Protein AF-A0AAE7EHM6-F1 (afdb_monomer_lite)

Secondary structure (DSSP, 8-state):
---HHHHHHHS-SSSEEEEEEETTEEEEEEEEPTT-----HHHHHHHHHHTT------

Organism: Serratia fonticola (NCBI:txid47917)

pLDDT: mean 86.65, std 6.47, range [65.62, 97.0]

Radius of gyration: 15.51 Å; chains: 1; bounding box: 29×28×39 Å

Structure (mmCIF, N/CA/C/O backbone):
data_AF-A0AAE7EHM6-F1
#
_entry.id   AF-A0AAE7EHM6-F1
#
loop_
_atom_site.group_PDB
_atom_site.id
_atom_site.type_symbol
_atom_site.label_atom_id
_atom_site.label_alt_id
_atom_site.label_comp_id
_atom_site.label_asym_id
_atom_site.label_entity_id
_atom_site.label_seq_id
_atom_site.pdbx_PDB_ins_code
_atom_site.Cartn_x
_atom_site.Cartn_y
_atom_site.Cartn_z
_atom_site.occupancy
_atom_site.B_iso_or_equiv
_atom_site.auth_seq_id
_atom_site.auth_comp_id
_atom_site.auth_asym_id
_atom_site.auth_atom_id
_atom_site.pdbx_PDB_model_num
ATOM 1 N N . MET A 1 1 ? -10.103 12.639 12.072 1.00 67.75 1 MET A N 1
ATOM 2 C CA . MET A 1 1 ? -9.361 11.989 13.169 1.00 67.75 1 MET A CA 1
ATOM 3 C C . MET A 1 1 ? -10.080 10.710 13.551 1.00 67.75 1 MET A C 1
ATOM 5 O O . MET A 1 1 ? -11.274 10.776 13.832 1.00 67.75 1 MET A O 1
ATOM 9 N N . PHE A 1 2 ? -9.389 9.570 13.515 1.00 72.44 2 PHE A N 1
ATOM 10 C CA . PHE A 1 2 ? -9.956 8.288 13.935 1.00 72.44 2 PHE A CA 1
ATOM 11 C C . PHE A 1 2 ? -9.534 7.956 15.364 1.00 72.44 2 PHE A C 1
ATOM 13 O O . PHE A 1 2 ? -8.352 7.991 15.691 1.00 72.44 2 PHE A O 1
ATOM 20 N N . SER A 1 3 ? -10.495 7.586 16.205 1.00 80.50 3 SER A N 1
ATOM 21 C CA . SER A 1 3 ? -10.200 6.825 17.423 1.00 80.50 3 SER A CA 1
ATOM 22 C C . SER A 1 3 ? -9.683 5.426 17.068 1.00 80.50 3 SER A C 1
ATOM 24 O O . SER A 1 3 ? -9.948 4.919 15.975 1.00 80.50 3 SER A O 1
ATOM 26 N N . VAL A 1 4 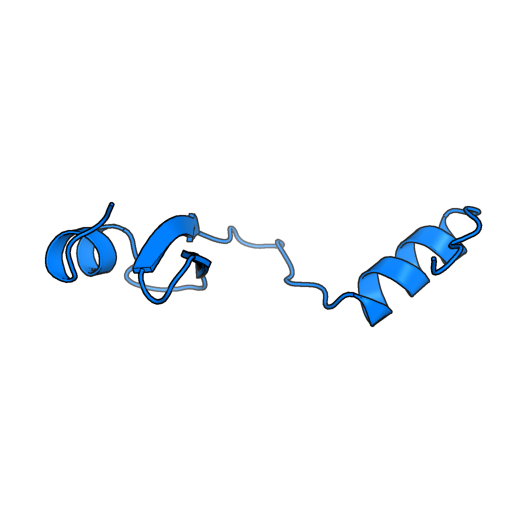? -8.995 4.766 18.006 1.00 77.62 4 VAL A N 1
ATOM 27 C CA . VAL A 1 4 ? -8.531 3.376 17.833 1.00 77.62 4 VAL A CA 1
ATOM 28 C C . VAL A 1 4 ? -9.692 2.448 17.455 1.00 77.62 4 VAL A C 1
ATOM 30 O O . VAL A 1 4 ? -9.561 1.633 16.548 1.00 77.62 4 VAL A O 1
ATOM 33 N N . GLU A 1 5 ? -10.862 2.618 18.073 1.00 82.94 5 GLU A N 1
ATOM 34 C CA . GLU A 1 5 ? -12.060 1.825 17.772 1.00 82.94 5 GLU A CA 1
ATOM 35 C C . GLU A 1 5 ? -12.589 2.054 16.351 1.00 82.94 5 GLU A C 1
ATOM 37 O O . GLU A 1 5 ? -13.002 1.110 15.678 1.00 82.94 5 GLU A O 1
ATOM 42 N N . GLN A 1 6 ? -12.575 3.301 15.871 1.00 83.00 6 GLN A N 1
ATOM 43 C CA . GLN A 1 6 ? -12.964 3.613 14.494 1.00 83.00 6 GLN A CA 1
ATOM 44 C C . GLN A 1 6 ? -11.944 3.067 13.494 1.00 83.00 6 GLN A C 1
ATOM 46 O O . GLN A 1 6 ? -12.341 2.551 12.453 1.00 83.00 6 GLN A O 1
ATOM 51 N N . LEU A 1 7 ? -10.651 3.130 13.820 1.00 81.19 7 LEU A N 1
ATOM 52 C CA . LEU A 1 7 ? -9.591 2.574 12.985 1.00 81.19 7 LEU A CA 1
ATOM 53 C C . LEU A 1 7 ? -9.769 1.060 12.824 1.00 81.19 7 LEU A C 1
ATOM 55 O O . LEU A 1 7 ? -9.769 0.564 11.702 1.00 81.19 7 LEU A O 1
ATOM 59 N N . LEU A 1 8 ? -10.012 0.342 13.924 1.00 83.06 8 LEU A N 1
ATOM 60 C CA . LEU A 1 8 ? -10.256 -1.103 13.905 1.00 83.06 8 LEU A CA 1
ATOM 61 C C . LEU A 1 8 ? -11.478 -1.491 13.058 1.00 83.06 8 LEU A C 1
ATOM 63 O O . LEU A 1 8 ? -11.462 -2.545 12.433 1.00 83.06 8 LEU A O 1
ATOM 67 N N . LYS A 1 9 ? -12.510 -0.639 12.991 1.00 85.62 9 LYS A N 1
ATOM 68 C CA . LYS A 1 9 ? -13.691 -0.856 12.133 1.00 85.62 9 LYS A CA 1
ATOM 69 C C . LYS A 1 9 ? -13.429 -0.614 10.644 1.00 85.62 9 LYS A C 1
ATOM 71 O O . LYS A 1 9 ? -14.183 -1.115 9.817 1.00 85.62 9 LYS A O 1
ATOM 76 N N . LEU A 1 10 ? -12.416 0.182 10.306 1.00 83.56 10 LEU A N 1
ATOM 77 C CA . LEU A 1 10 ? -12.051 0.504 8.922 1.00 83.56 10 LEU A CA 1
ATOM 78 C C . LEU A 1 10 ? -11.022 -0.461 8.343 1.00 83.56 10 LEU A C 1
ATOM 80 O O . LEU A 1 10 ? -10.886 -0.553 7.122 1.00 83.56 10 LEU A O 1
ATOM 84 N N . LEU A 1 11 ? -10.284 -1.160 9.205 1.00 84.94 11 LEU A N 1
ATOM 85 C CA . LEU A 1 11 ? -9.371 -2.199 8.769 1.00 84.94 11 LEU A CA 1
ATOM 86 C C . LEU A 1 11 ? -10.168 -3.398 8.244 1.00 84.94 11 LEU A C 1
ATOM 88 O O . LEU A 1 11 ? -11.156 -3.811 8.856 1.00 84.94 11 LEU A O 1
ATOM 92 N N . PRO A 1 12 ? -9.753 -3.973 7.110 1.00 84.00 12 PRO A N 1
ATOM 93 C CA . PRO A 1 12 ? -10.418 -5.142 6.579 1.00 84.00 12 PRO A CA 1
ATOM 94 C C . PRO A 1 12 ? -10.166 -6.330 7.516 1.00 84.00 12 PRO A C 1
ATOM 96 O O . PRO A 1 12 ? -9.062 -6.502 8.030 1.00 84.00 12 PRO A O 1
ATOM 99 N N . PHE A 1 13 ? -11.181 -7.178 7.707 1.00 81.75 13 PHE A N 1
ATOM 100 C CA . PHE A 1 13 ? -11.048 -8.400 8.511 1.00 81.75 13 PHE A CA 1
ATOM 101 C C . PHE A 1 13 ? -9.956 -9.336 7.959 1.00 81.75 13 PHE A C 1
ATOM 103 O O . PHE A 1 13 ? -9.256 -10.009 8.710 1.00 81.75 13 PHE A O 1
ATOM 110 N N . THR A 1 14 ? -9.779 -9.331 6.636 1.00 78.06 14 THR A N 1
ATOM 111 C CA . THR A 1 14 ? -8.721 -10.034 5.905 1.00 78.06 14 THR A CA 1
ATOM 112 C C . THR A 1 14 ? -8.205 -9.155 4.775 1.00 78.06 14 THR A C 1
ATOM 114 O O . THR A 1 14 ? -8.995 -8.475 4.125 1.00 78.06 14 THR A O 1
ATOM 117 N N . GLY A 1 15 ? -6.907 -9.211 4.480 1.00 81.56 15 GLY A N 1
ATOM 118 C CA . GLY A 1 15 ? -6.303 -8.474 3.370 1.00 81.56 15 GLY A CA 1
ATOM 119 C C . GLY A 1 15 ? -5.275 -7.454 3.841 1.00 81.56 15 GLY A C 1
ATOM 120 O O . GLY A 1 15 ? -4.624 -7.640 4.868 1.00 81.56 15 GLY A O 1
ATOM 121 N N . ARG A 1 16 ? -5.080 -6.394 3.053 1.00 86.75 16 ARG A N 1
ATOM 122 C CA . ARG A 1 16 ? -4.064 -5.364 3.307 1.00 86.75 16 ARG A CA 1
ATOM 123 C C . ARG A 1 16 ? -4.707 -3.983 3.267 1.00 86.75 16 ARG A C 1
ATOM 125 O O . ARG A 1 16 ? -5.605 -3.738 2.466 1.00 86.75 16 ARG A O 1
ATOM 132 N N . ALA A 1 17 ? -4.228 -3.078 4.108 1.00 89.62 17 ALA A N 1
ATOM 133 C CA . ALA A 1 17 ? -4.660 -1.689 4.119 1.00 89.62 17 ALA A CA 1
ATOM 134 C C . ALA A 1 17 ? -3.468 -0.760 4.343 1.00 89.62 17 ALA A C 1
ATOM 136 O O . ALA A 1 17 ? -2.476 -1.132 4.969 1.00 89.62 17 ALA A O 1
ATOM 137 N N . VAL A 1 18 ? -3.591 0.455 3.827 1.00 88.69 18 VAL A N 1
ATOM 138 C CA . VAL A 1 18 ? -2.636 1.545 3.999 1.00 88.69 18 VAL A CA 1
ATOM 139 C C . VAL A 1 18 ? -3.244 2.521 4.982 1.00 88.69 18 VAL A C 1
ATOM 141 O O . VAL A 1 18 ? -4.331 3.043 4.738 1.00 88.69 18 VAL A O 1
ATOM 144 N N . VAL A 1 19 ? -2.552 2.773 6.086 1.00 89.75 19 VAL A N 1
ATOM 145 C CA . VAL A 1 19 ? -2.966 3.781 7.062 1.00 89.75 19 VAL A CA 1
ATOM 146 C C . VAL A 1 19 ? -2.094 5.007 6.860 1.00 89.75 19 VAL A C 1
ATOM 148 O O . VAL A 1 19 ? -0.879 4.945 7.040 1.00 89.75 19 VAL A O 1
ATOM 151 N N . TYR A 1 20 ? -2.706 6.121 6.473 1.00 88.81 20 TYR A N 1
ATOM 152 C CA . TYR A 1 20 ? -2.002 7.392 6.398 1.00 88.81 20 TYR A CA 1
ATOM 153 C C . TYR A 1 20 ? -1.990 8.034 7.781 1.00 88.81 20 TYR A C 1
ATOM 155 O O . TYR A 1 20 ? -3.048 8.281 8.371 1.00 88.81 20 TYR A O 1
ATOM 163 N N . MET A 1 21 ? -0.789 8.303 8.289 1.00 87.62 21 MET A N 1
ATOM 164 C CA . MET A 1 21 ? -0.582 8.907 9.597 1.00 87.62 21 MET A CA 1
ATOM 165 C C . MET A 1 21 ? 0.048 10.291 9.476 1.00 87.62 21 MET A C 1
ATOM 167 O O . MET A 1 21 ? 0.991 10.489 8.716 1.00 87.62 21 MET A O 1
ATOM 171 N N . GLU A 1 22 ? -0.427 11.228 10.286 1.00 90.62 22 GLU A N 1
ATOM 172 C CA . GLU A 1 22 ? 0.139 12.562 10.424 1.00 90.62 22 GLU A CA 1
ATOM 173 C C . GLU A 1 22 ? 0.245 12.907 11.910 1.00 90.62 22 GLU A C 1
ATOM 175 O O . GLU A 1 22 ? -0.718 12.750 12.655 1.00 90.62 22 GLU A O 1
ATOM 180 N N . ARG A 1 23 ? 1.435 13.341 12.352 1.00 89.75 23 ARG A N 1
ATOM 181 C CA . ARG A 1 23 ? 1.724 13.701 13.758 1.00 89.75 23 ARG A CA 1
ATOM 182 C C . ARG A 1 23 ? 1.357 12.606 14.774 1.00 89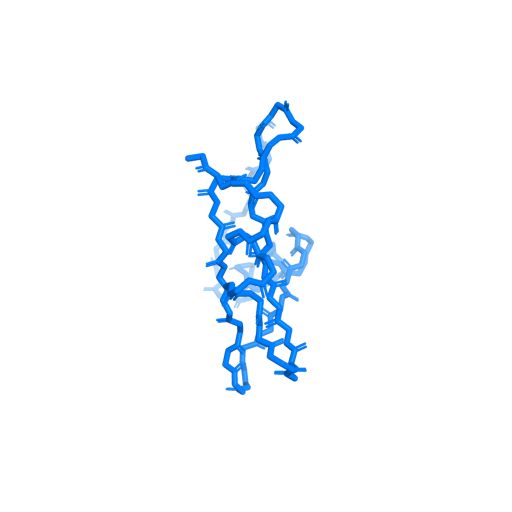.75 23 ARG A C 1
ATOM 184 O O . ARG A 1 23 ? 0.919 12.898 15.878 1.00 89.75 23 ARG A O 1
ATOM 191 N N . GLY A 1 24 ? 1.566 11.342 14.403 1.00 84.19 24 GLY A N 1
ATOM 192 C CA . GLY A 1 24 ? 1.258 10.191 15.258 1.00 84.19 24 GLY A CA 1
ATOM 193 C C . GLY A 1 24 ? -0.210 9.759 15.232 1.00 84.19 24 GLY A C 1
ATOM 194 O O . GLY A 1 24 ? -0.565 8.810 15.925 1.00 84.19 24 GLY A O 1
ATOM 195 N N . GLU A 1 25 ? -1.048 10.384 14.402 1.00 83.50 25 GLU A N 1
ATOM 196 C CA . GLU A 1 25 ? -2.479 10.090 14.313 1.00 83.50 25 GLU A CA 1
ATOM 197 C C . GLU A 1 25 ? -2.879 9.586 12.927 1.00 83.50 25 GLU A C 1
ATOM 199 O O . GLU A 1 25 ? -2.422 10.102 11.909 1.00 83.50 25 GLU A O 1
ATOM 204 N N . ALA A 1 26 ? -3.781 8.604 12.869 1.00 87.56 26 ALA A N 1
ATOM 205 C CA . ALA A 1 26 ? -4.335 8.116 11.610 1.00 87.56 26 ALA A CA 1
ATOM 206 C C . ALA A 1 26 ? -5.350 9.1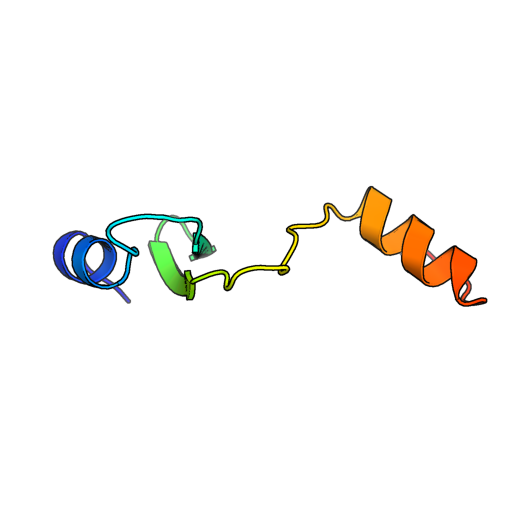17 11.026 1.00 87.56 26 ALA A C 1
ATOM 208 O O . ALA A 1 26 ? -6.383 9.405 11.641 1.00 87.56 26 ALA A O 1
ATOM 209 N N . GLN A 1 27 ? -5.083 9.612 9.816 1.00 89.00 27 GLN A N 1
ATOM 210 C CA . GLN A 1 27 ? -5.984 10.519 9.092 1.00 89.00 27 GLN A CA 1
ATOM 211 C C . GLN A 1 27 ? -6.862 9.786 8.076 1.00 89.00 27 GLN A C 1
ATOM 213 O O . GLN A 1 27 ? -7.987 10.218 7.832 1.00 89.00 27 GLN A O 1
ATOM 218 N N . SER A 1 28 ? -6.380 8.688 7.482 1.00 87.81 28 SER A N 1
ATOM 219 C CA . SER A 1 28 ? -7.145 7.892 6.515 1.00 87.81 28 SER A CA 1
ATOM 220 C C . SER A 1 28 ? -6.694 6.434 6.464 1.00 87.81 28 SER A C 1
ATOM 222 O O . SER A 1 28 ? -5.566 6.096 6.829 1.00 87.81 28 SER A O 1
ATOM 224 N N . VAL A 1 29 ? -7.604 5.567 6.017 1.00 89.75 29 VAL A N 1
ATOM 225 C CA . VAL A 1 29 ? -7.346 4.152 5.740 1.00 89.75 29 VAL A CA 1
ATOM 226 C C . VAL A 1 29 ? -7.776 3.871 4.310 1.00 89.75 29 VAL A C 1
ATOM 228 O O . VAL A 1 29 ? -8.910 4.164 3.935 1.00 89.75 29 VAL A O 1
ATOM 231 N N . LEU A 1 30 ? -6.877 3.293 3.521 1.00 89.62 30 LEU A N 1
ATOM 232 C CA . LEU A 1 30 ? -7.163 2.800 2.182 1.00 89.62 30 LEU A CA 1
ATOM 233 C C . LEU A 1 30 ? -7.034 1.279 2.181 1.00 89.62 30 LEU A C 1
ATOM 235 O O . LEU A 1 30 ? -5.938 0.743 2.334 1.00 89.62 30 LEU A O 1
ATOM 239 N N . VAL A 1 31 ? -8.151 0.582 2.000 1.00 89.75 31 VAL A N 1
ATOM 240 C CA . VAL A 1 31 ? -8.155 -0.875 1.837 1.00 89.7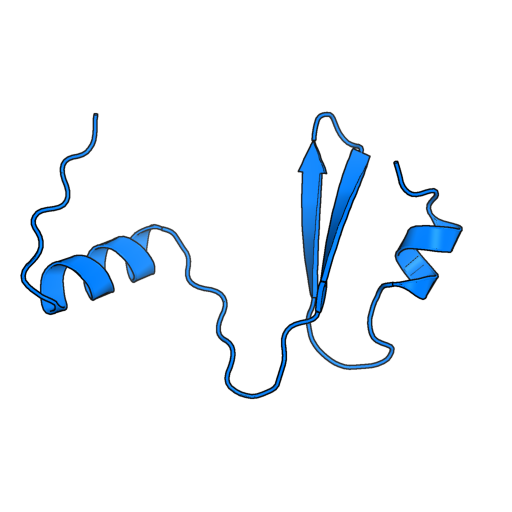5 31 VAL A CA 1
ATOM 241 C C . VAL A 1 31 ? -7.676 -1.218 0.430 1.00 89.75 31 VAL A C 1
ATOM 243 O O . VAL A 1 31 ? -8.171 -0.659 -0.548 1.00 89.75 31 VAL A O 1
ATOM 246 N N . LEU A 1 32 ? -6.706 -2.125 0.327 1.00 88.75 32 LEU A N 1
ATOM 247 C CA . LEU A 1 32 ? -6.187 -2.590 -0.955 1.00 88.75 32 LEU A CA 1
ATOM 248 C C . LEU A 1 32 ? -7.082 -3.706 -1.492 1.00 88.75 32 LEU A C 1
ATOM 250 O O . LEU A 1 32 ? -7.366 -4.677 -0.792 1.00 88.75 32 LEU A O 1
ATOM 254 N N . THR A 1 33 ? -7.491 -3.565 -2.746 1.00 86.75 33 THR A N 1
ATOM 255 C CA . THR A 1 33 ? -8.215 -4.602 -3.491 1.00 86.75 33 THR A CA 1
ATOM 256 C C . THR A 1 33 ? -7.249 -5.608 -4.117 1.00 86.75 33 THR A C 1
ATOM 258 O O . THR A 1 33 ? -6.039 -5.366 -4.214 1.00 86.75 33 THR A O 1
ATOM 261 N N . ASP A 1 34 ? -7.775 -6.753 -4.545 1.00 83.00 34 ASP A N 1
ATOM 262 C CA . ASP A 1 34 ? -6.977 -7.776 -5.215 1.00 83.00 34 ASP A CA 1
ATOM 263 C C . ASP A 1 34 ? -6.349 -7.226 -6.504 1.00 83.00 34 ASP A C 1
ATOM 265 O O . ASP A 1 34 ? -6.984 -6.529 -7.293 1.00 83.00 34 ASP A O 1
ATOM 269 N N . GLY A 1 35 ? -5.058 -7.503 -6.693 1.00 83.12 35 GLY A N 1
ATOM 270 C CA . GLY A 1 35 ? -4.264 -6.973 -7.805 1.00 83.12 35 GLY A CA 1
ATOM 271 C C . GLY A 1 35 ? -3.633 -5.599 -7.555 1.00 83.12 35 GLY A C 1
ATOM 272 O O . GLY A 1 35 ? -2.714 -5.226 -8.284 1.00 83.12 35 GLY A O 1
ATOM 273 N N . GLN A 1 36 ? -4.030 -4.868 -6.506 1.00 86.56 36 GLN A N 1
ATOM 274 C CA . GLN A 1 36 ? -3.308 -3.661 -6.102 1.00 86.56 36 GLN A CA 1
ATOM 275 C C . GLN A 1 36 ? -2.013 -4.021 -5.365 1.00 86.56 36 GLN A C 1
ATOM 277 O O . GLN A 1 36 ? -1.955 -4.924 -4.519 1.00 86.56 36 GLN A O 1
ATOM 282 N N . VAL A 1 37 ? -0.951 -3.288 -5.694 1.00 82.38 37 VAL A N 1
ATOM 283 C CA . VAL A 1 37 ? 0.394 -3.500 -5.158 1.00 82.38 37 VAL A CA 1
ATOM 284 C C . VAL A 1 37 ? 0.866 -2.213 -4.498 1.00 82.38 37 VAL A C 1
ATOM 286 O O . VAL A 1 37 ? 0.720 -1.129 -5.057 1.00 82.38 37 VAL A O 1
ATOM 289 N N . MET A 1 38 ? 1.439 -2.334 -3.303 1.00 84.44 38 MET A N 1
ATOM 290 C CA . MET A 1 38 ? 2.207 -1.248 -2.703 1.00 84.44 38 MET A CA 1
ATOM 291 C C . MET A 1 38 ? 3.575 -1.197 -3.374 1.00 84.44 38 MET A C 1
ATOM 293 O O . MET A 1 38 ? 4.290 -2.197 -3.389 1.00 84.44 38 MET A O 1
ATOM 297 N N . ALA A 1 39 ? 3.927 -0.035 -3.912 1.00 86.50 39 ALA A N 1
ATOM 298 C CA . ALA A 1 39 ? 5.240 0.227 -4.471 1.00 86.50 39 ALA A CA 1
ATOM 299 C C . ALA A 1 39 ? 5.967 1.239 -3.590 1.00 86.50 39 ALA A C 1
ATOM 301 O O . ALA A 1 39 ? 5.413 2.286 -3.249 1.00 86.50 39 ALA A O 1
ATOM 302 N N . ASP A 1 40 ? 7.209 0.930 -3.229 1.00 89.19 40 ASP A N 1
ATOM 303 C CA . ASP A 1 40 ? 8.088 1.933 -2.647 1.00 89.19 40 ASP A CA 1
ATOM 304 C C . ASP A 1 40 ? 8.507 2.970 -3.704 1.00 89.19 40 ASP A C 1
ATOM 306 O O . ASP A 1 40 ? 8.290 2.810 -4.911 1.00 89.19 40 ASP A O 1
ATOM 310 N N . LEU A 1 41 ? 9.122 4.061 -3.245 1.00 89.88 41 LEU A N 1
ATOM 311 C CA . LEU A 1 41 ? 9.565 5.133 -4.132 1.00 89.88 41 LEU A CA 1
ATOM 312 C C . LEU A 1 41 ? 10.562 4.638 -5.192 1.00 89.88 41 LEU A C 1
ATOM 314 O O . LEU A 1 41 ? 10.543 5.134 -6.315 1.00 89.88 41 LEU A O 1
ATOM 318 N N . SER A 1 42 ? 11.420 3.671 -4.869 1.00 92.06 42 SER A N 1
ATOM 319 C CA . SER A 1 42 ? 12.413 3.142 -5.810 1.00 92.06 42 SER A 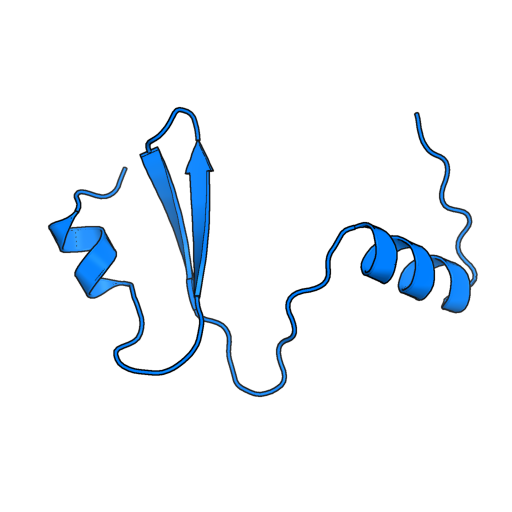CA 1
ATOM 320 C C . SER A 1 42 ? 11.735 2.406 -6.962 1.00 92.06 42 SER A C 1
ATOM 322 O O . SER A 1 42 ? 12.064 2.654 -8.124 1.00 92.06 42 SER A O 1
ATOM 324 N N . LEU A 1 43 ? 10.744 1.568 -6.655 1.00 91.75 43 LEU A N 1
ATOM 325 C CA . LEU A 1 43 ? 9.930 0.886 -7.654 1.00 91.75 43 LEU A CA 1
ATOM 326 C C . LEU A 1 43 ? 9.124 1.888 -8.487 1.00 91.75 43 LEU A C 1
ATOM 328 O O . LEU A 1 43 ? 9.087 1.773 -9.710 1.00 91.75 43 LEU A O 1
ATOM 332 N N . MET A 1 44 ? 8.540 2.909 -7.857 1.00 92.56 44 MET A N 1
ATOM 333 C CA . MET A 1 44 ? 7.830 3.970 -8.578 1.00 92.56 44 MET A CA 1
ATOM 334 C C . MET A 1 44 ? 8.747 4.714 -9.558 1.00 92.56 44 MET A C 1
ATOM 336 O O . MET A 1 44 ? 8.364 4.933 -10.706 1.00 92.56 44 MET A O 1
ATOM 340 N N . ILE A 1 45 ? 9.973 5.058 -9.144 1.00 93.81 45 ILE A N 1
ATOM 341 C CA . ILE A 1 45 ? 10.971 5.694 -10.018 1.00 93.81 45 ILE A CA 1
ATOM 342 C C . ILE A 1 45 ? 11.284 4.795 -11.219 1.00 93.81 45 ILE A C 1
ATOM 344 O O . ILE A 1 45 ? 11.329 5.281 -12.349 1.00 93.81 45 ILE A O 1
ATOM 348 N N . GLU A 1 46 ? 11.493 3.500 -10.990 1.00 94.56 46 GLU A N 1
ATOM 349 C CA . GLU A 1 46 ? 11.800 2.536 -12.049 1.00 94.56 46 GLU A CA 1
ATOM 350 C C . GLU A 1 46 ? 10.648 2.401 -13.057 1.00 94.56 46 GLU A C 1
ATOM 352 O O . GLU A 1 46 ? 10.875 2.439 -14.267 1.00 94.56 46 GLU A O 1
ATOM 357 N N . LEU A 1 47 ? 9.403 2.309 -12.581 1.00 93.88 47 LEU A N 1
ATOM 358 C CA . LEU A 1 47 ? 8.220 2.226 -13.445 1.00 93.88 47 LEU A CA 1
ATOM 359 C C . LEU A 1 47 ? 8.071 3.469 -14.329 1.00 93.88 47 LEU A C 1
ATOM 361 O O . LEU A 1 47 ? 7.832 3.357 -15.531 1.00 93.88 47 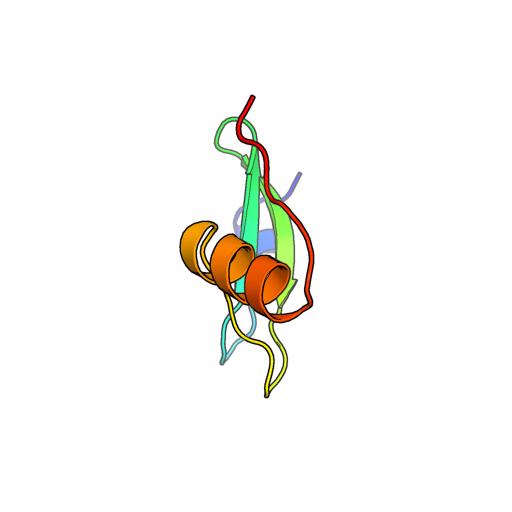LEU A O 1
ATOM 365 N N . VAL A 1 48 ? 8.260 4.651 -13.746 1.00 94.06 48 VAL A N 1
ATOM 366 C CA . VAL A 1 48 ? 8.152 5.931 -14.455 1.00 94.06 48 VAL A CA 1
ATOM 367 C C . VAL A 1 48 ? 9.271 6.073 -15.496 1.00 94.06 48 VAL A C 1
ATOM 369 O O . VAL A 1 48 ? 9.001 6.457 -16.634 1.00 94.06 48 VAL A O 1
ATOM 372 N N . LYS A 1 49 ? 10.500 5.646 -15.176 1.00 95.44 49 LYS A N 1
ATOM 373 C CA . LYS A 1 49 ? 11.603 5.575 -16.150 1.00 95.44 49 LYS A CA 1
ATOM 374 C C . LYS A 1 49 ? 11.308 4.632 -17.313 1.00 95.44 49 LYS A C 1
ATOM 376 O O . LYS A 1 49 ? 11.534 4.997 -18.464 1.00 95.44 49 LYS A O 1
ATOM 381 N N . ARG A 1 50 ? 10.766 3.440 -17.039 1.00 95.44 50 ARG A N 1
ATOM 382 C CA . ARG A 1 50 ? 10.374 2.472 -18.083 1.00 95.44 50 ARG A CA 1
ATOM 383 C C . ARG A 1 50 ? 9.263 2.989 -18.988 1.00 95.44 50 ARG A C 1
ATOM 385 O O . ARG A 1 50 ? 9.218 2.620 -20.155 1.00 95.44 50 ARG A O 1
ATOM 392 N N . ALA A 1 51 ? 8.403 3.860 -18.470 1.00 96.12 51 ALA A N 1
ATOM 393 C CA . ALA A 1 51 ? 7.383 4.547 -19.252 1.00 96.12 51 ALA A CA 1
ATOM 394 C C . ALA A 1 51 ? 7.933 5.738 -20.072 1.00 96.12 51 ALA A C 1
ATOM 396 O O . ALA A 1 51 ? 7.164 6.410 -20.753 1.00 96.12 51 ALA A O 1
ATOM 397 N N . GLY A 1 52 ? 9.248 5.991 -20.041 1.00 97.00 52 GLY A N 1
ATOM 398 C CA . GLY A 1 52 ? 9.919 7.017 -20.847 1.00 97.00 52 GLY A CA 1
ATOM 399 C C . GLY A 1 52 ? 10.052 8.381 -20.170 1.00 97.00 52 GLY A C 1
ATOM 400 O O . GLY A 1 52 ? 10.452 9.346 -20.819 1.00 97.00 52 GLY A O 1
ATOM 401 N N . TYR A 1 53 ? 9.735 8.482 -18.880 1.00 95.88 53 TYR A N 1
ATOM 402 C CA . TYR A 1 53 ? 9.857 9.732 -18.136 1.00 95.88 53 TYR A CA 1
ATOM 403 C C . TYR A 1 53 ? 11.225 9.862 -17.457 1.00 95.88 53 TYR A C 1
ATOM 405 O O . TYR A 1 53 ? 11.789 8.899 -16.938 1.00 95.88 53 TYR A O 1
ATOM 413 N N . ASP A 1 54 ? 11.729 11.094 -17.395 1.00 92.69 54 ASP A N 1
ATOM 414 C CA . ASP A 1 54 ? 12.908 11.449 -16.605 1.00 92.69 54 ASP A CA 1
ATOM 415 C C . ASP A 1 54 ? 12.490 11.843 -15.180 1.00 92.69 54 ASP A C 1
ATOM 417 O O . ASP A 1 54 ? 11.623 12.699 -14.986 1.00 92.69 54 ASP A O 1
ATOM 421 N N . VAL A 1 55 ? 13.110 11.229 -14.170 1.00 89.31 55 VAL A N 1
ATOM 422 C CA . VAL A 1 55 ? 12.817 11.505 -12.757 1.00 89.31 55 VAL A CA 1
ATOM 423 C C . VAL A 1 55 ? 13.965 12.292 -12.145 1.00 89.31 55 VAL A C 1
ATOM 425 O O . VAL A 1 55 ? 15.028 11.743 -11.848 1.00 89.31 55 VAL A O 1
ATOM 428 N N . ARG A 1 56 ? 13.726 13.580 -11.895 1.00 88.38 56 ARG A N 1
ATOM 429 C CA . ARG A 1 56 ? 14.694 14.483 -11.264 1.00 88.38 56 ARG A CA 1
ATOM 430 C C . ARG A 1 56 ? 14.430 14.566 -9.766 1.00 88.38 56 ARG A C 1
ATOM 432 O O . ARG A 1 56 ? 13.356 14.993 -9.349 1.00 88.38 56 ARG A O 1
ATOM 439 N N . LYS A 1 57 ? 15.413 14.173 -8.953 1.00 75.50 57 LYS A N 1
ATOM 440 C CA . LYS A 1 57 ? 15.393 14.452 -7.512 1.00 75.50 57 LYS A CA 1
ATOM 441 C C . LYS A 1 57 ? 15.711 15.938 -7.307 1.00 75.50 57 LYS A C 1
ATOM 443 O O . LYS A 1 57 ? 16.670 16.429 -7.899 1.00 75.50 57 LYS A O 1
ATOM 448 N N . LYS A 1 58 ? 14.876 16.634 -6.535 1.00 65.62 58 LYS A N 1
ATOM 449 C CA . LYS A 1 58 ? 15.185 17.962 -5.991 1.00 65.62 58 LYS A CA 1
ATOM 450 C C . LYS A 1 58 ? 15.868 17.816 -4.643 1.00 65.62 58 LYS A C 1
ATOM 452 O O . LYS A 1 58 ? 15.534 16.833 -3.944 1.00 65.62 58 LYS A O 1
#

Sequence (58 aa):
MFSVEQLLKLLPFTGRAVVYMERGEAQSVLVLTDGQVMADLSLMIELVKRAGYDVRKK

Foldseek 3Di:
DDDPVRVVVLDDPDADWDFDDDPNHTPDIGGDDPPDDDDDPVRVCVVCVVVVDDDDDD